Protein AF-A0A7Y5B3X2-F1 (afdb_monomer)

Sequence (168 aa):
MNCRFVQSHLSAYVDAELTGAHQMVVRRHLHDCPDCRSEYEQLRKIKLVLAALSPVVPGPGAQARCLQRALNSPIAPTAPAIRIVWPETFWGKVAMAAAVAFLVFALAPRESRTLSAGAQPSTGYSGATQVWPNQPSSWGANPMPFSNPHAHDVRYQYQVPIAPTFGF

Secondary structure (DSSP, 8-state):
--HHHHHHHHHHHHTT-S-HHHHHHHHHHHHH-HHHHHHHHHHHHHHHHHHTSPPPPPPTTHHHHHHHHHHHS-----S--------THHHHHHHHHHHHHHHHHHHS------------------------------------------------------PPP---

pLDDT: mean 75.78, std 20.53, range [37.81, 98.56]

Mean predicted aligned error: 20.79 Å

Radius of gyration: 35.72 Å; Cα contacts (8 Å, |Δi|>4): 32; chains: 1; bounding box: 89×53×87 Å

Structure (mmCIF, N/CA/C/O backbone):
data_AF-A0A7Y5B3X2-F1
#
_entry.id   AF-A0A7Y5B3X2-F1
#
loop_
_atom_site.group_PDB
_atom_site.id
_atom_site.type_symbol
_atom_site.label_atom_id
_atom_site.label_alt_id
_atom_site.label_comp_id
_atom_site.label_asym_id
_atom_site.label_entity_id
_atom_site.label_seq_id
_atom_site.pdbx_PDB_ins_code
_atom_site.Cartn_x
_atom_site.Cartn_y
_atom_site.Cartn_z
_atom_site.occupancy
_atom_site.B_iso_or_equiv
_atom_site.auth_seq_id
_atom_site.auth_comp_id
_atom_site.auth_asym_id
_atom_site.auth_atom_id
_atom_site.pdbx_PDB_model_num
ATOM 1 N N . MET A 1 1 ? 1.146 -9.847 -18.517 1.00 69.88 1 MET A N 1
ATOM 2 C CA . MET A 1 1 ? 1.468 -10.009 -17.080 1.00 69.88 1 MET A CA 1
ATOM 3 C C . MET A 1 1 ? 0.826 -11.293 -16.586 1.00 69.88 1 MET A C 1
ATOM 5 O O . MET A 1 1 ? -0.285 -11.574 -17.017 1.00 69.88 1 MET A O 1
ATOM 9 N N . ASN A 1 2 ? 1.499 -12.070 -15.742 1.00 93.31 2 ASN A N 1
ATOM 10 C CA . ASN A 1 2 ? 1.000 -13.347 -15.220 1.00 93.31 2 ASN A CA 1
ATOM 11 C C . ASN A 1 2 ? 0.282 -13.184 -13.866 1.00 93.31 2 ASN A C 1
ATOM 13 O O . ASN A 1 2 ? 0.649 -12.322 -13.068 1.00 93.31 2 ASN A O 1
ATOM 17 N N . CYS A 1 3 ? -0.697 -14.055 -13.588 1.00 97.69 3 CYS A N 1
ATOM 18 C CA . CYS A 1 3 ? -1.502 -14.015 -12.360 1.00 97.69 3 CYS A CA 1
ATOM 19 C C . CYS A 1 3 ? -0.637 -14.094 -11.098 1.00 97.69 3 CYS A C 1
ATOM 21 O O . CYS A 1 3 ? -0.812 -13.286 -10.197 1.00 97.69 3 CYS A O 1
ATOM 23 N N . ARG A 1 4 ? 0.376 -14.973 -11.079 1.00 97.56 4 ARG A N 1
ATOM 24 C CA . ARG A 1 4 ? 1.280 -15.152 -9.928 1.00 97.56 4 ARG A CA 1
ATOM 25 C C . ARG A 1 4 ? 1.919 -13.845 -9.453 1.00 97.56 4 ARG A C 1
ATOM 27 O O . ARG A 1 4 ? 2.006 -13.617 -8.252 1.00 97.56 4 ARG A O 1
ATOM 34 N N . PHE A 1 5 ? 2.373 -13.000 -10.382 1.00 96.50 5 PHE A N 1
ATOM 35 C CA . PHE A 1 5 ? 2.930 -11.697 -10.021 1.00 96.50 5 PHE A CA 1
ATOM 36 C C . PHE A 1 5 ? 1.858 -10.810 -9.394 1.00 96.50 5 PHE A C 1
ATOM 38 O O . PHE A 1 5 ? 2.104 -10.161 -8.388 1.00 96.50 5 PHE A O 1
ATOM 45 N N . VAL A 1 6 ? 0.668 -10.757 -9.987 1.00 98.19 6 VAL A N 1
ATOM 46 C CA . VAL A 1 6 ? -0.391 -9.869 -9.501 1.00 98.19 6 VAL A CA 1
ATOM 47 C C . VAL A 1 6 ? -0.871 -10.307 -8.127 1.00 98.19 6 VAL A C 1
ATOM 49 O O . VAL A 1 6 ? -0.893 -9.475 -7.227 1.00 98.19 6 VAL A O 1
ATOM 52 N N . GLN A 1 7 ? -1.141 -11.600 -7.942 1.00 97.75 7 GLN A N 1
ATOM 53 C CA . GLN A 1 7 ? -1.534 -12.203 -6.666 1.00 97.75 7 GLN A CA 1
ATOM 54 C C . GLN A 1 7 ? -0.543 -11.857 -5.547 1.00 97.75 7 GLN A C 1
ATOM 56 O O . GLN A 1 7 ? -0.954 -11.397 -4.483 1.00 97.75 7 GLN A O 1
ATOM 61 N N . SER A 1 8 ? 0.769 -11.953 -5.805 1.00 97.69 8 SER A N 1
ATOM 62 C CA . SER A 1 8 ? 1.791 -11.605 -4.807 1.00 97.69 8 SER A CA 1
ATOM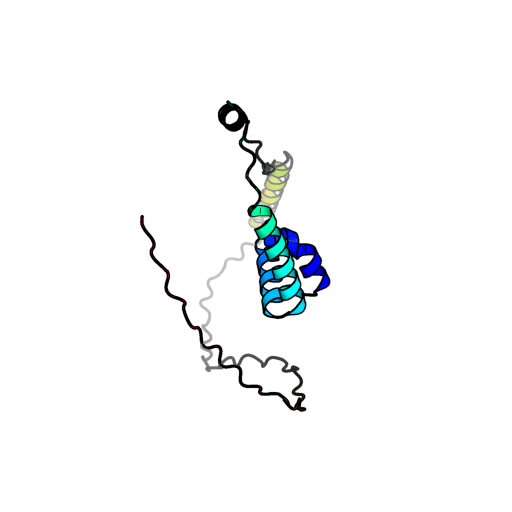 63 C C . SER A 1 8 ? 1.869 -10.107 -4.477 1.00 97.69 8 SER A C 1
ATOM 65 O O . SER A 1 8 ? 2.531 -9.738 -3.514 1.00 97.69 8 SER A O 1
ATOM 67 N N . HIS A 1 9 ? 1.227 -9.240 -5.266 1.00 98.06 9 HIS A N 1
ATOM 68 C CA . HIS A 1 9 ? 1.207 -7.786 -5.077 1.00 98.06 9 HIS A CA 1
ATOM 69 C C . HIS A 1 9 ? -0.181 -7.245 -4.693 1.00 98.06 9 HIS A C 1
ATOM 71 O O . HIS A 1 9 ? -0.319 -6.038 -4.488 1.00 98.06 9 HIS A O 1
ATOM 77 N N . LEU A 1 10 ? -1.211 -8.095 -4.570 1.00 98.19 10 LEU A N 1
ATOM 78 C CA . LEU A 1 10 ? -2.572 -7.639 -4.269 1.00 98.19 10 LEU A CA 1
ATOM 79 C C . LEU A 1 10 ? -2.687 -6.974 -2.894 1.00 98.19 10 LEU A C 1
ATOM 81 O O . LEU A 1 10 ? -3.366 -5.957 -2.795 1.00 98.19 10 LEU A O 1
ATOM 85 N N . SER A 1 11 ? -2.004 -7.483 -1.861 1.00 98.00 11 SER A N 1
ATOM 86 C CA . SER A 1 11 ? -2.023 -6.858 -0.526 1.00 98.00 11 SER A CA 1
ATOM 87 C C . SER A 1 11 ? -1.470 -5.431 -0.579 1.00 98.00 11 SER A C 1
ATOM 89 O O . SER A 1 11 ? -2.168 -4.482 -0.241 1.00 98.00 11 SER A O 1
ATOM 91 N N . ALA A 1 12 ? -0.268 -5.259 -1.137 1.00 97.88 12 ALA A N 1
ATOM 92 C CA . ALA A 1 12 ? 0.348 -3.943 -1.311 1.00 97.88 12 ALA A CA 1
ATOM 93 C C . ALA A 1 12 ? -0.486 -3.013 -2.215 1.00 97.88 12 ALA A C 1
ATOM 95 O O . ALA A 1 12 ? -0.505 -1.799 -2.022 1.00 97.88 12 ALA A O 1
ATOM 96 N N . TYR A 1 13 ? -1.208 -3.560 -3.201 1.00 98.25 13 TYR A N 1
ATOM 97 C CA . TYR A 1 13 ? -2.145 -2.785 -4.020 1.00 98.25 13 TYR A CA 1
ATOM 98 C C . TYR A 1 13 ? -3.357 -2.300 -3.211 1.00 98.25 13 TYR A C 1
ATOM 100 O O . TYR A 1 13 ? -3.745 -1.138 -3.335 1.00 98.25 13 TYR A O 1
ATOM 108 N N . VAL A 1 14 ? -3.935 -3.157 -2.363 1.00 97.94 14 VAL A N 1
ATOM 109 C CA . VAL A 1 14 ? -5.045 -2.816 -1.453 1.00 97.94 14 VAL A CA 1
ATOM 110 C C . VAL A 1 14 ? -4.629 -1.749 -0.430 1.00 97.94 14 VAL A C 1
ATOM 112 O O . VAL A 1 14 ? -5.452 -0.912 -0.043 1.00 97.94 14 VAL A O 1
ATOM 115 N N . ASP A 1 15 ? -3.360 -1.740 -0.027 1.00 96.88 15 ASP A N 1
ATOM 116 C CA . ASP A 1 15 ? -2.773 -0.765 0.902 1.00 96.88 15 ASP A CA 1
ATOM 117 C C . ASP A 1 15 ? -2.193 0.486 0.223 1.00 96.88 15 ASP A C 1
ATOM 119 O O . ASP A 1 15 ? -1.755 1.408 0.904 1.00 96.88 15 ASP A O 1
ATOM 123 N N . ALA A 1 16 ? -2.294 0.576 -1.108 1.00 96.31 16 ALA A N 1
ATOM 124 C CA . ALA A 1 16 ? -1.778 1.676 -1.927 1.00 96.31 16 ALA A CA 1
ATOM 125 C C . ALA A 1 16 ? -0.253 1.900 -1.814 1.00 96.31 16 ALA A C 1
ATOM 127 O O . ALA A 1 16 ? 0.239 3.001 -2.049 1.00 96.31 16 ALA A O 1
ATOM 128 N N . GLU A 1 17 ? 0.504 0.839 -1.535 1.00 97.81 17 GLU A N 1
ATOM 129 C CA . GLU A 1 17 ? 1.962 0.871 -1.331 1.00 97.81 17 GLU A CA 1
ATOM 130 C C . GLU A 1 17 ? 2.766 0.625 -2.618 1.00 97.81 17 GLU A C 1
ATOM 132 O O . GLU A 1 17 ? 3.987 0.778 -2.654 1.00 97.81 17 GLU A O 1
ATOM 137 N N . LEU A 1 18 ? 2.099 0.237 -3.708 1.00 97.56 18 LEU A N 1
ATOM 138 C CA . LEU A 1 18 ? 2.759 0.027 -4.994 1.00 97.56 18 LEU A CA 1
ATOM 139 C C . LEU A 1 18 ? 3.146 1.351 -5.666 1.00 97.56 18 LEU A C 1
ATOM 141 O O . LEU A 1 18 ? 2.389 2.323 -5.649 1.00 97.56 18 LEU A O 1
ATOM 145 N N . THR A 1 19 ? 4.281 1.341 -6.372 1.00 96.19 19 THR A N 1
ATOM 146 C CA . THR A 1 19 ? 4.684 2.434 -7.271 1.00 96.19 19 THR A CA 1
ATOM 147 C C . THR A 1 19 ? 3.653 2.638 -8.386 1.00 96.19 19 THR A C 1
ATOM 149 O O . THR A 1 19 ? 2.949 1.704 -8.773 1.00 96.19 19 THR A O 1
ATOM 152 N N . GLY A 1 20 ? 3.587 3.842 -8.968 1.00 94.94 20 GLY A N 1
ATOM 153 C CA . GLY A 1 20 ? 2.610 4.153 -10.023 1.00 94.94 20 GLY A CA 1
ATOM 154 C C . GLY A 1 20 ? 2.665 3.195 -11.223 1.00 94.94 20 GLY A C 1
ATOM 155 O O . GLY A 1 20 ? 1.625 2.773 -11.728 1.00 94.94 20 GLY A O 1
ATOM 156 N N . ALA A 1 21 ? 3.867 2.770 -11.630 1.00 94.56 21 ALA A N 1
ATOM 157 C CA . ALA A 1 21 ? 4.041 1.783 -12.696 1.00 94.56 21 ALA A CA 1
ATOM 158 C C . ALA A 1 21 ? 3.433 0.418 -12.322 1.00 94.56 21 ALA A C 1
ATOM 160 O O . ALA A 1 21 ? 2.670 -0.153 -13.102 1.00 94.56 21 ALA A O 1
ATOM 161 N N . HIS A 1 22 ? 3.708 -0.084 -11.114 1.00 95.25 22 HIS A N 1
ATOM 162 C CA . HIS A 1 22 ? 3.154 -1.355 -10.642 1.00 95.25 22 HIS A CA 1
ATOM 163 C C . HIS A 1 22 ? 1.638 -1.285 -10.418 1.00 95.25 22 HIS A C 1
ATOM 165 O O . HIS A 1 22 ? 0.935 -2.233 -10.770 1.00 95.25 22 HIS A O 1
ATOM 171 N N . GLN A 1 23 ? 1.108 -0.159 -9.930 1.00 97.38 23 GLN A N 1
ATOM 172 C CA . GLN A 1 23 ? -0.338 0.043 -9.811 1.00 97.38 23 GLN A CA 1
ATOM 173 C C . GLN A 1 23 ? -1.049 -0.064 -11.163 1.00 97.38 23 GLN A C 1
ATOM 175 O O . GLN A 1 23 ? -2.085 -0.721 -11.251 1.00 97.38 23 GLN A O 1
ATOM 180 N N . MET A 1 24 ? -0.507 0.548 -12.224 1.00 97.00 24 MET A N 1
ATOM 181 C CA . MET A 1 24 ? -1.107 0.467 -13.563 1.00 97.00 24 MET A CA 1
ATOM 182 C C . MET A 1 24 ? -1.136 -0.968 -14.093 1.00 97.00 24 MET A C 1
ATOM 184 O O . MET A 1 24 ? -2.147 -1.400 -14.650 1.00 97.00 24 MET A O 1
ATOM 188 N N . VAL A 1 25 ? -0.048 -1.713 -13.894 1.00 96.50 25 VAL A N 1
ATOM 189 C CA . VAL A 1 25 ? 0.059 -3.109 -14.333 1.00 96.50 25 VAL A CA 1
ATOM 190 C C . VAL A 1 25 ? -0.948 -3.999 -13.603 1.00 96.50 25 VAL A C 1
ATOM 192 O O . VAL A 1 25 ? -1.681 -4.749 -14.250 1.00 96.50 25 VAL A O 1
ATOM 195 N N . VAL A 1 26 ? -1.029 -3.884 -12.274 1.00 98.06 26 VAL A N 1
ATOM 196 C CA . VAL A 1 26 ? -2.000 -4.633 -11.460 1.00 98.06 26 VAL A CA 1
ATOM 197 C C . VAL A 1 26 ? -3.429 -4.265 -11.857 1.00 98.06 26 VAL A C 1
ATOM 199 O O . VAL A 1 26 ? -4.232 -5.153 -12.130 1.00 98.06 26 VAL A O 1
ATOM 202 N N . ARG A 1 27 ? -3.740 -2.969 -11.991 1.00 97.75 27 ARG A N 1
ATOM 203 C CA . ARG A 1 27 ? -5.072 -2.492 -12.393 1.00 97.75 27 ARG A CA 1
ATOM 204 C C . ARG A 1 27 ? -5.502 -3.042 -13.751 1.00 97.75 27 ARG A C 1
ATOM 206 O O . ARG A 1 27 ? -6.640 -3.485 -13.886 1.00 97.75 27 ARG A O 1
ATOM 213 N N . ARG A 1 28 ? -4.610 -3.026 -14.748 1.00 97.75 28 ARG A N 1
ATOM 214 C CA . ARG A 1 28 ? -4.891 -3.601 -16.071 1.00 97.75 28 ARG A CA 1
ATOM 215 C C . ARG A 1 28 ? -5.210 -5.088 -15.951 1.00 97.75 28 ARG A C 1
ATOM 217 O O . ARG A 1 28 ? -6.208 -5.538 -16.488 1.00 97.75 28 ARG A O 1
ATOM 224 N N . HIS A 1 29 ? -4.409 -5.838 -15.202 1.00 98.31 29 HIS A N 1
ATOM 225 C CA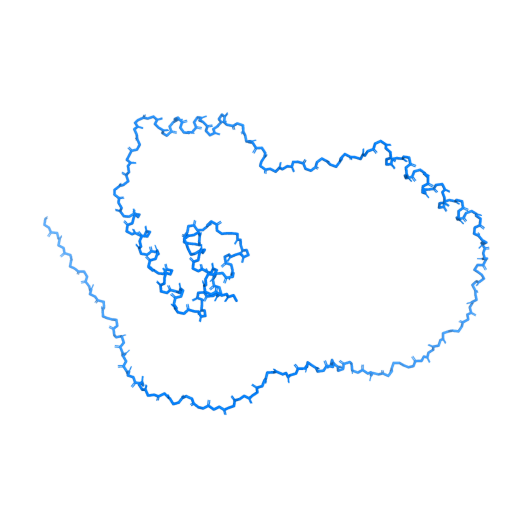 . HIS A 1 29 ? -4.642 -7.269 -15.053 1.00 98.31 29 HIS A CA 1
ATOM 226 C C . HIS A 1 29 ? -5.955 -7.590 -14.323 1.00 98.31 29 HIS A C 1
ATOM 228 O O . HIS A 1 29 ? -6.656 -8.506 -14.729 1.00 98.31 29 HIS A O 1
ATOM 234 N N . LEU A 1 30 ? -6.330 -6.823 -13.295 1.00 98.12 30 LEU A N 1
ATOM 235 C CA . LEU A 1 30 ? -7.623 -6.979 -12.613 1.00 98.12 30 LEU A CA 1
ATOM 236 C C . LEU A 1 30 ? -8.817 -6.712 -13.542 1.00 98.12 30 LEU A C 1
ATOM 238 O O . LEU A 1 30 ? -9.893 -7.285 -13.352 1.00 98.12 30 LEU A O 1
ATOM 242 N N . HIS A 1 31 ? -8.638 -5.851 -14.548 1.00 97.62 31 HIS A N 1
ATOM 243 C CA . HIS A 1 31 ? -9.645 -5.630 -15.578 1.00 97.62 31 HIS A CA 1
ATOM 244 C C . HIS A 1 31 ? -9.846 -6.882 -16.448 1.00 97.62 31 HIS A C 1
ATOM 246 O O . HIS A 1 31 ? -10.985 -7.247 -16.726 1.00 97.62 31 HIS A O 1
ATOM 252 N N . ASP A 1 32 ? -8.765 -7.571 -16.803 1.00 97.25 32 ASP A N 1
ATOM 253 C CA . ASP A 1 32 ? -8.800 -8.653 -17.794 1.00 97.25 32 ASP A CA 1
ATOM 254 C C . ASP A 1 32 ? -8.922 -10.060 -17.169 1.00 97.25 32 ASP A C 1
ATOM 256 O O . ASP A 1 32 ? -9.347 -10.996 -17.840 1.00 97.25 32 ASP A O 1
ATOM 260 N N . CYS A 1 33 ? -8.573 -10.226 -15.887 1.00 98.44 33 CYS A N 1
ATOM 261 C CA . CYS A 1 33 ? -8.539 -11.515 -15.191 1.00 98.44 33 CYS A CA 1
ATOM 262 C C . CYS A 1 33 ? -9.574 -11.580 -14.046 1.00 98.44 33 CYS A C 1
ATOM 264 O O . CYS A 1 33 ? -9.399 -10.898 -13.027 1.00 98.44 33 CYS A O 1
ATOM 266 N N . PRO A 1 34 ? -10.637 -12.403 -14.165 1.00 97.94 34 PRO A N 1
ATOM 267 C CA . PRO A 1 34 ? -11.662 -12.532 -13.129 1.00 97.94 34 PRO A CA 1
ATOM 268 C C . PRO A 1 34 ? -11.152 -13.214 -11.850 1.00 97.94 34 PRO A C 1
ATOM 270 O O . PRO A 1 34 ? -11.582 -12.833 -10.762 1.00 97.94 34 PRO A O 1
ATOM 273 N N . ASP A 1 35 ? -10.203 -14.148 -11.949 1.00 98.06 35 ASP A N 1
ATOM 274 C CA . ASP A 1 35 ? -9.665 -14.873 -10.786 1.00 98.06 35 ASP A CA 1
ATOM 275 C C . ASP A 1 35 ? -8.916 -13.923 -9.843 1.00 98.06 35 ASP A C 1
ATOM 277 O O . ASP A 1 35 ? -9.254 -13.792 -8.666 1.00 98.06 35 ASP A O 1
ATOM 281 N N . CYS A 1 36 ? -7.978 -13.144 -10.392 1.00 98.44 36 CYS A N 1
ATOM 282 C C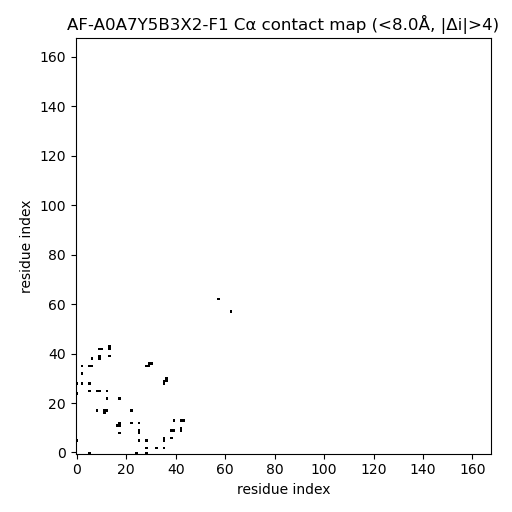A . CYS A 1 36 ? -7.256 -12.122 -9.634 1.00 98.44 36 CYS A CA 1
ATOM 283 C C . CYS A 1 36 ? -8.193 -11.032 -9.092 1.00 98.44 36 CYS A C 1
ATOM 285 O O . CYS A 1 36 ? -7.935 -10.468 -8.028 1.00 98.44 36 CYS A O 1
ATOM 287 N N . ARG A 1 37 ? -9.289 -10.725 -9.802 1.00 98.50 37 ARG A N 1
ATOM 288 C CA . ARG A 1 37 ? -10.315 -9.792 -9.316 1.00 98.50 37 ARG A CA 1
ATOM 289 C C . ARG A 1 37 ? -11.065 -10.349 -8.109 1.00 98.50 37 ARG A C 1
ATOM 291 O O . ARG A 1 37 ? -11.297 -9.608 -7.159 1.00 98.50 37 ARG A O 1
ATOM 298 N N . SER A 1 38 ? -11.416 -11.632 -8.128 1.00 98.50 38 SER A N 1
ATOM 299 C CA . SER A 1 38 ? -12.051 -12.307 -6.993 1.00 98.50 38 SER A CA 1
ATOM 300 C C . SER A 1 38 ? -11.163 -12.248 -5.749 1.00 98.50 38 SER A C 1
ATOM 302 O O . SER A 1 38 ? -11.622 -11.831 -4.684 1.00 98.50 38 SER A O 1
ATOM 304 N N . GLU A 1 39 ? -9.874 -12.564 -5.891 1.00 98.19 39 GLU A N 1
ATOM 305 C CA . GLU A 1 39 ? -8.902 -12.476 -4.792 1.00 98.19 39 GLU A CA 1
ATOM 306 C C . GLU A 1 39 ? -8.751 -11.046 -4.256 1.00 98.19 39 GLU A C 1
ATOM 308 O O . GLU A 1 39 ? -8.757 -10.823 -3.043 1.00 98.19 39 GLU A O 1
ATOM 313 N N . TYR A 1 40 ? -8.677 -10.057 -5.151 1.00 98.56 40 TYR A N 1
ATOM 314 C CA . TYR A 1 40 ? -8.636 -8.646 -4.771 1.00 98.56 40 TYR A CA 1
ATOM 315 C C . TYR A 1 40 ? -9.853 -8.243 -3.924 1.00 98.56 40 TYR A C 1
ATOM 317 O O . TYR A 1 40 ? -9.697 -7.612 -2.875 1.00 98.56 40 TYR A O 1
ATOM 325 N N . GLU A 1 41 ? -11.061 -8.632 -4.336 1.00 98.44 41 GLU A N 1
ATOM 326 C CA . GLU A 1 41 ? -12.284 -8.323 -3.589 1.00 98.44 41 GLU A CA 1
ATOM 327 C C . GLU A 1 41 ? -12.334 -9.042 -2.232 1.00 98.44 41 GLU A C 1
ATOM 329 O O . GLU A 1 41 ? -12.832 -8.479 -1.256 1.00 98.44 41 GLU A O 1
ATOM 334 N N . GLN A 1 42 ? -11.792 -10.260 -2.125 1.00 98.31 42 GLN A N 1
ATOM 335 C CA . GLN A 1 42 ? -11.671 -10.964 -0.843 1.00 98.31 42 GLN A CA 1
ATOM 336 C C . GLN A 1 42 ? -10.742 -10.217 0.124 1.00 98.31 42 GLN A C 1
ATOM 338 O O . GLN A 1 42 ? -11.135 -9.946 1.261 1.00 98.31 42 GLN A O 1
ATOM 343 N N . LEU A 1 43 ? -9.556 -9.808 -0.334 1.00 98.19 43 LEU A N 1
ATOM 344 C CA . LEU A 1 43 ? -8.615 -9.017 0.469 1.00 98.19 43 LEU A CA 1
ATOM 345 C C . LEU A 1 43 ? -9.218 -7.673 0.891 1.00 98.19 43 LEU A C 1
ATOM 347 O O . LEU A 1 43 ? -9.097 -7.260 2.047 1.00 98.19 43 LEU A O 1
ATOM 351 N N . ARG A 1 44 ? -9.937 -7.009 -0.019 1.00 98.00 44 ARG A N 1
ATOM 352 C CA . ARG A 1 44 ? -10.635 -5.756 0.275 1.00 98.00 44 ARG A CA 1
ATOM 353 C C . ARG A 1 44 ? -11.705 -5.935 1.353 1.00 98.00 44 ARG A C 1
ATOM 355 O O . ARG A 1 44 ? -11.795 -5.101 2.252 1.00 98.00 44 ARG A O 1
ATOM 362 N N . LYS A 1 45 ? -12.492 -7.014 1.303 1.00 97.94 45 LYS A N 1
ATOM 363 C CA . LYS A 1 45 ? -13.489 -7.334 2.341 1.00 97.94 45 LYS A CA 1
ATOM 364 C C . LYS A 1 45 ? -12.836 -7.550 3.703 1.00 97.94 45 LYS A C 1
ATOM 366 O O . LYS A 1 45 ? -13.325 -7.000 4.684 1.00 97.94 45 LYS A O 1
ATOM 371 N N . ILE A 1 46 ? -11.721 -8.281 3.759 1.00 97.38 46 ILE A N 1
ATOM 372 C CA . ILE A 1 46 ? -10.962 -8.479 5.004 1.00 97.38 46 ILE A CA 1
ATOM 373 C C .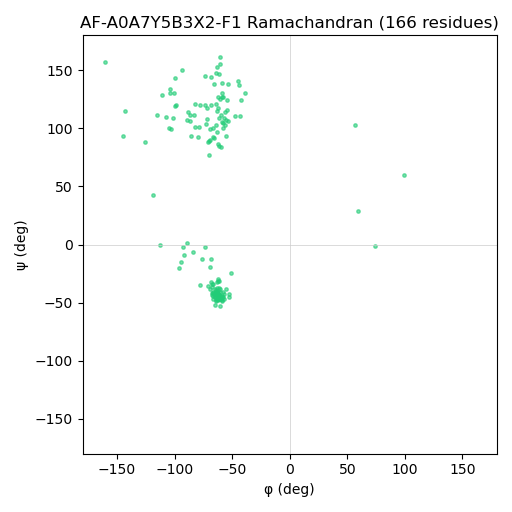 ILE A 1 46 ? -10.523 -7.124 5.570 1.00 97.38 46 ILE A C 1
ATOM 375 O O . ILE A 1 46 ? -10.786 -6.839 6.736 1.00 97.38 46 ILE A O 1
ATOM 379 N N . LYS A 1 47 ? -9.943 -6.248 4.740 1.00 96.44 47 LYS A N 1
ATOM 380 C CA . LYS A 1 47 ? -9.546 -4.895 5.158 1.00 96.44 47 LYS A CA 1
ATOM 381 C C . LYS A 1 47 ? -10.719 -4.073 5.696 1.00 96.44 47 LYS A C 1
ATOM 383 O O . LYS A 1 47 ? -10.557 -3.379 6.693 1.00 96.44 47 LYS A O 1
ATOM 388 N N . LEU A 1 48 ? -11.895 -4.158 5.071 1.00 95.62 48 LEU A N 1
ATOM 389 C CA . LEU A 1 48 ? -13.097 -3.459 5.539 1.00 95.62 48 LEU A CA 1
ATOM 390 C C . LEU A 1 48 ? -13.579 -3.973 6.900 1.00 95.62 48 LEU A C 1
ATOM 392 O O . LEU A 1 48 ? -13.914 -3.167 7.762 1.00 95.62 48 LEU A O 1
ATOM 396 N N . VAL A 1 49 ? -13.577 -5.292 7.112 1.00 96.38 49 VAL A N 1
ATOM 397 C CA . VAL A 1 49 ? -13.927 -5.883 8.414 1.00 96.38 49 VAL A CA 1
ATOM 398 C C . VAL A 1 49 ? -12.922 -5.456 9.481 1.00 96.38 49 VAL A C 1
ATOM 400 O O . VAL A 1 49 ? -13.329 -5.063 10.569 1.00 96.38 49 VAL A O 1
ATOM 403 N N . LEU A 1 50 ? -11.623 -5.458 9.159 1.00 95.12 50 LEU A N 1
ATOM 404 C CA . LEU A 1 50 ? -10.576 -4.996 10.074 1.00 95.12 50 LEU A CA 1
ATOM 405 C C . LEU A 1 50 ? -10.708 -3.505 10.418 1.00 95.12 50 LEU A C 1
ATOM 407 O O . LEU A 1 50 ? -10.496 -3.109 11.561 1.00 95.12 50 LEU A O 1
ATOM 411 N N . ALA A 1 51 ? -11.101 -2.678 9.452 1.00 92.31 51 ALA A N 1
ATOM 412 C CA . ALA A 1 51 ? -11.336 -1.254 9.669 1.00 92.31 51 ALA A CA 1
ATOM 413 C C . ALA A 1 51 ? -12.572 -0.966 10.543 1.00 92.31 51 ALA A C 1
ATOM 415 O O . ALA A 1 51 ? -12.680 0.128 11.088 1.00 92.31 51 ALA A O 1
ATOM 416 N N . ALA A 1 52 ? -13.493 -1.925 10.679 1.00 93.69 52 ALA A N 1
ATOM 417 C CA . ALA A 1 52 ? -14.695 -1.786 11.495 1.00 93.69 52 ALA A CA 1
ATOM 418 C C . ALA A 1 52 ? -14.471 -2.103 12.986 1.00 93.69 52 ALA A C 1
ATOM 420 O O . ALA A 1 52 ? -15.389 -1.912 13.785 1.00 93.69 52 ALA A O 1
ATOM 421 N N . LEU A 1 53 ? -13.287 -2.590 13.382 1.00 93.69 53 LEU A N 1
ATOM 422 C CA . LEU A 1 53 ? -12.982 -2.790 14.799 1.00 93.69 53 LEU A CA 1
ATOM 423 C C . LEU A 1 53 ? -12.959 -1.453 15.549 1.00 93.69 53 LEU A C 1
ATOM 425 O O . LEU A 1 53 ? -12.546 -0.425 15.012 1.00 93.69 53 LEU A O 1
ATOM 429 N N . SER A 1 54 ? -13.363 -1.490 16.824 1.00 91.00 54 SER A N 1
ATOM 430 C CA . SER A 1 54 ? -13.313 -0.318 17.697 1.00 91.00 54 SER A CA 1
ATOM 431 C C . SER A 1 54 ? -11.900 0.272 17.726 1.00 91.00 54 SER A C 1
ATOM 433 O O . SER A 1 54 ? -10.951 -0.441 18.074 1.00 91.00 54 SER A O 1
ATOM 435 N N . PRO A 1 55 ? -11.740 1.564 17.395 1.00 86.12 55 PRO A N 1
ATOM 436 C CA . PRO A 1 55 ? -10.437 2.200 17.419 1.00 86.12 55 PRO A CA 1
ATOM 437 C C . PRO A 1 55 ? -9.917 2.272 18.855 1.00 86.12 55 PRO A C 1
ATOM 439 O O . PRO A 1 55 ? -10.646 2.602 19.793 1.00 86.12 55 PRO A O 1
ATOM 442 N N . VAL A 1 56 ? -8.628 1.991 19.025 1.00 88.94 56 VAL A N 1
ATOM 443 C CA . VAL A 1 56 ? -7.952 2.179 20.310 1.00 88.94 56 VAL A CA 1
ATOM 444 C C . VAL A 1 56 ? -7.794 3.676 20.550 1.00 88.94 56 VAL A C 1
ATOM 446 O O . VAL A 1 56 ? -7.112 4.366 19.791 1.00 88.94 56 VAL A O 1
ATOM 449 N N . VAL A 1 57 ? -8.412 4.184 21.617 1.00 88.69 57 VAL A N 1
ATOM 450 C CA . VAL A 1 57 ? -8.229 5.577 22.036 1.00 88.69 57 VAL A CA 1
ATOM 451 C C . VAL A 1 57 ? -6.836 5.709 22.658 1.00 88.69 57 VAL A C 1
ATOM 453 O O . VAL A 1 57 ? -6.537 5.022 23.639 1.00 88.69 57 VAL A O 1
ATOM 456 N N . PRO A 1 58 ? -5.954 6.559 22.110 1.00 89.25 58 PRO A N 1
ATOM 457 C CA . PRO A 1 58 ? -4.627 6.732 22.671 1.00 89.25 58 PRO A CA 1
ATOM 458 C C . PRO A 1 58 ? -4.717 7.423 24.039 1.00 89.25 58 PRO A C 1
ATOM 460 O O . PRO A 1 58 ? -5.550 8.302 24.256 1.00 89.25 58 PRO A O 1
ATOM 463 N N . GLY A 1 59 ? -3.843 7.034 24.972 1.00 91.44 59 GLY A N 1
ATOM 464 C CA . GLY A 1 59 ? -3.829 7.604 26.320 1.00 91.44 59 GLY A CA 1
ATOM 465 C C . GLY A 1 59 ? -3.575 9.122 26.339 1.00 91.44 59 GLY A C 1
ATOM 466 O O . GLY A 1 59 ? -3.036 9.683 25.375 1.00 91.44 59 GLY A O 1
ATOM 467 N N . PRO A 1 60 ? -3.908 9.806 27.446 1.00 92.19 60 PRO A N 1
ATOM 468 C CA . PRO A 1 60 ? -3.744 11.251 27.558 1.00 92.19 60 PRO A CA 1
ATOM 469 C C . PRO A 1 60 ? -2.307 11.703 27.234 1.00 92.19 60 PRO A C 1
ATOM 471 O O . PRO A 1 60 ? -1.306 11.062 27.577 1.00 92.19 60 PRO A O 1
ATOM 474 N N . GLY A 1 61 ? -2.205 12.808 26.493 1.00 92.19 61 GLY A N 1
ATOM 475 C CA . GLY A 1 61 ? -0.934 13.382 26.043 1.00 92.19 61 GLY A CA 1
ATOM 476 C C . GLY A 1 61 ? -0.223 12.623 24.913 1.00 92.19 61 GLY A C 1
ATOM 477 O O . GLY A 1 61 ? 0.829 13.079 24.469 1.00 92.19 61 GLY A O 1
ATOM 478 N N . ALA A 1 62 ? -0.755 11.501 24.410 1.00 92.94 62 ALA A N 1
ATOM 479 C CA . ALA A 1 62 ? -0.148 10.773 23.290 1.00 92.94 62 ALA A CA 1
ATOM 480 C C . ALA A 1 62 ? -0.026 11.640 22.028 1.00 92.94 62 ALA A C 1
ATOM 482 O O . ALA A 1 62 ? 1.050 11.706 21.438 1.00 92.94 62 ALA A O 1
ATOM 483 N N . GLN A 1 63 ? -1.084 12.375 21.678 1.00 93.44 63 GLN A N 1
ATOM 484 C CA . GLN A 1 63 ? -1.072 13.300 20.543 1.00 93.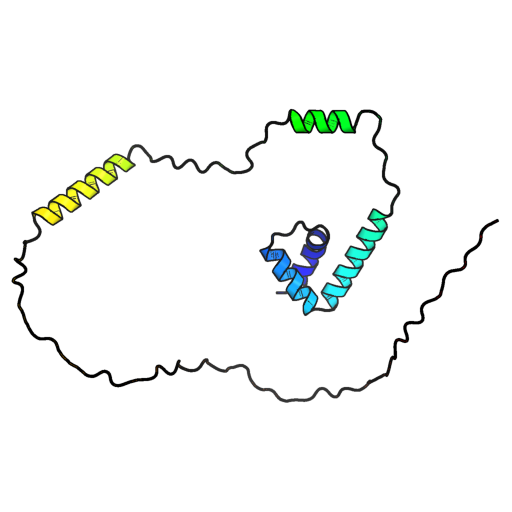44 63 GLN A CA 1
ATOM 485 C C . GLN A 1 63 ? -0.012 14.398 20.711 1.00 93.44 63 GLN A C 1
ATOM 487 O O . GLN A 1 63 ? 0.747 14.657 19.781 1.00 93.44 63 GLN A O 1
ATOM 492 N N . ALA A 1 64 ? 0.094 14.991 21.905 1.00 94.38 64 ALA A N 1
ATOM 493 C CA . ALA A 1 64 ? 1.092 16.019 22.200 1.00 94.38 64 ALA A CA 1
ATOM 494 C C . ALA A 1 64 ? 2.524 15.479 22.057 1.00 94.38 64 ALA A C 1
ATOM 496 O O . ALA A 1 64 ? 3.360 16.114 21.419 1.00 94.38 64 ALA A O 1
ATOM 497 N N . ARG A 1 65 ? 2.799 14.269 22.568 1.00 93.00 65 ARG A N 1
ATOM 498 C CA . ARG A 1 65 ? 4.110 13.613 22.413 1.00 93.00 65 ARG A CA 1
ATOM 499 C C . ARG A 1 65 ? 4.429 13.285 20.952 1.00 93.00 65 ARG A C 1
ATOM 501 O O . ARG A 1 65 ? 5.570 13.469 20.533 1.00 93.00 65 ARG A O 1
ATOM 508 N N . CYS A 1 66 ? 3.449 12.814 20.179 1.00 92.00 66 CYS A N 1
ATOM 509 C CA . CYS A 1 66 ? 3.609 12.564 18.744 1.00 92.00 66 CYS A CA 1
ATOM 510 C C . CYS A 1 66 ? 3.924 13.854 17.980 1.00 92.00 66 CYS A C 1
ATOM 512 O O . CYS A 1 66 ? 4.889 13.882 17.220 1.00 92.00 66 CYS A O 1
ATOM 514 N N . LEU A 1 67 ? 3.170 14.928 18.231 1.00 94.38 67 LEU A N 1
ATOM 515 C CA . LEU A 1 67 ? 3.399 16.232 17.610 1.00 94.38 67 LEU A CA 1
ATOM 516 C C . LEU A 1 67 ? 4.779 16.787 17.971 1.00 94.38 67 LEU A C 1
ATOM 518 O O . LEU A 1 67 ? 5.532 17.188 17.091 1.00 94.38 67 LEU A O 1
ATOM 522 N N . GLN A 1 68 ? 5.147 16.748 19.251 1.00 95.25 68 GLN A N 1
ATOM 523 C CA . GLN A 1 68 ? 6.448 17.226 19.710 1.00 95.25 68 GLN A CA 1
ATOM 524 C C . GLN A 1 68 ? 7.603 16.447 19.063 1.00 95.25 68 GLN A C 1
ATOM 526 O O . GLN A 1 68 ? 8.608 17.047 18.692 1.00 95.25 68 GLN A O 1
ATOM 531 N N . ARG A 1 69 ? 7.471 15.126 18.873 1.00 90.44 69 ARG A N 1
ATOM 532 C CA . ARG A 1 69 ? 8.463 14.337 18.122 1.00 90.44 69 ARG A CA 1
ATOM 533 C C . ARG A 1 69 ? 8.504 14.706 16.645 1.00 90.44 69 ARG A C 1
ATOM 535 O O . ARG A 1 69 ? 9.596 14.809 16.110 1.00 90.44 69 ARG A O 1
ATOM 542 N N . ALA A 1 70 ? 7.357 14.913 16.003 1.00 90.56 70 ALA A N 1
ATOM 543 C CA . ALA A 1 70 ? 7.306 15.297 14.594 1.00 90.56 70 ALA A CA 1
ATOM 544 C C . ALA A 1 70 ? 7.968 16.664 14.348 1.00 90.56 70 ALA A C 1
ATOM 546 O O . ALA A 1 70 ? 8.717 16.809 13.389 1.00 90.56 70 ALA A O 1
ATOM 547 N N . LEU A 1 71 ? 7.750 17.635 15.241 1.00 92.81 71 LEU A N 1
ATOM 548 C CA . LEU A 1 71 ? 8.355 18.969 15.156 1.00 92.81 71 LEU A CA 1
ATOM 549 C C . LEU A 1 71 ? 9.860 18.962 15.450 1.00 92.81 71 LEU A C 1
ATOM 551 O O . LEU A 1 71 ? 10.610 19.715 14.838 1.00 92.81 71 LEU A O 1
ATOM 555 N N . ASN A 1 72 ? 10.300 18.111 16.380 1.00 90.94 72 ASN A N 1
ATOM 556 C CA . ASN A 1 72 ? 11.701 18.040 16.802 1.00 90.94 72 ASN A CA 1
ATOM 557 C C . ASN A 1 72 ? 12.519 16.994 16.029 1.00 90.94 72 ASN A C 1
ATOM 559 O O . ASN A 1 72 ? 13.712 16.839 16.291 1.00 90.94 72 ASN A O 1
ATOM 563 N N . SER A 1 73 ? 11.903 16.242 15.113 1.00 83.88 73 SER A N 1
ATOM 564 C CA . SER A 1 73 ? 12.619 15.284 14.278 1.00 83.88 73 SER A CA 1
ATOM 565 C C . SER A 1 73 ? 13.327 16.053 13.162 1.00 83.88 73 SER A C 1
ATOM 567 O O . SER A 1 73 ? 12.655 16.717 12.371 1.00 83.88 73 SER A O 1
ATOM 569 N N . PRO A 1 74 ? 14.668 15.985 13.060 1.00 78.06 74 PRO A N 1
ATOM 570 C CA . PRO A 1 74 ? 15.335 16.496 11.876 1.00 78.06 74 PRO A CA 1
ATOM 571 C C . PRO A 1 74 ? 14.806 15.696 10.688 1.00 78.06 74 PRO A C 1
ATOM 573 O O . PRO A 1 74 ? 14.855 14.465 10.706 1.00 78.06 74 PRO A O 1
ATOM 576 N N . ILE A 1 75 ? 14.277 16.387 9.675 1.00 70.31 75 ILE A N 1
ATOM 577 C CA . ILE A 1 75 ? 13.903 15.767 8.403 1.00 70.31 75 ILE A CA 1
ATOM 578 C C . ILE A 1 75 ? 15.184 15.133 7.864 1.00 70.31 75 ILE A C 1
ATOM 580 O O . ILE A 1 75 ? 16.057 15.833 7.354 1.00 70.31 75 ILE A O 1
ATOM 584 N N . ALA A 1 76 ? 15.337 13.820 8.042 1.00 65.25 76 ALA A N 1
ATOM 585 C CA . ALA A 1 76 ? 16.435 13.095 7.436 1.00 65.25 76 ALA A CA 1
ATOM 586 C C . ALA A 1 76 ? 16.239 13.235 5.923 1.00 65.25 76 ALA A C 1
ATOM 588 O O . ALA A 1 76 ? 15.189 12.823 5.423 1.00 65.25 76 ALA A O 1
ATOM 589 N N . PRO A 1 77 ? 17.172 13.861 5.185 1.00 63.16 77 PRO A N 1
ATOM 590 C CA . PRO A 1 77 ? 17.034 13.953 3.744 1.00 63.16 77 PRO A CA 1
ATOM 591 C C . PRO A 1 77 ? 17.029 12.528 3.185 1.00 63.16 77 PRO A C 1
ATOM 593 O O . PRO A 1 77 ? 18.044 11.839 3.192 1.00 63.16 77 PRO A O 1
ATOM 596 N N . THR A 1 78 ? 15.865 12.072 2.722 1.00 63.06 78 THR A N 1
ATOM 597 C CA . THR A 1 78 ? 15.659 10.728 2.158 1.00 63.06 78 THR A CA 1
ATOM 598 C C . THR A 1 78 ? 16.257 10.574 0.761 1.00 63.06 78 THR A C 1
ATOM 600 O O . THR A 1 78 ? 16.206 9.494 0.181 1.00 63.06 78 THR A O 1
ATOM 603 N N . ALA A 1 79 ? 16.830 11.640 0.202 1.00 65.69 79 ALA A N 1
ATOM 604 C CA . ALA A 1 79 ? 17.551 11.589 -1.054 1.00 65.69 79 ALA A CA 1
ATOM 605 C C . ALA A 1 79 ? 19.059 11.543 -0.775 1.00 65.69 79 ALA A C 1
ATOM 607 O O . ALA A 1 79 ? 19.558 12.410 -0.048 1.00 65.69 79 ALA A O 1
ATOM 608 N N . PRO A 1 80 ? 19.820 10.611 -1.382 1.00 60.66 80 PRO A N 1
ATOM 609 C CA . PRO A 1 80 ? 21.252 10.808 -1.482 1.00 60.66 80 PRO A CA 1
ATOM 610 C C . PRO A 1 80 ? 21.446 12.102 -2.272 1.00 60.66 80 PRO A C 1
ATOM 612 O O . PRO A 1 80 ? 21.102 12.177 -3.451 1.00 60.66 80 PRO A O 1
ATOM 615 N N . ALA A 1 81 ? 21.935 13.153 -1.614 1.00 68.75 81 ALA A N 1
ATOM 616 C CA . ALA A 1 81 ? 22.360 14.347 -2.319 1.00 68.75 81 ALA A CA 1
ATOM 617 C C . ALA A 1 81 ? 23.455 13.900 -3.291 1.00 68.75 81 ALA A C 1
ATOM 619 O O . ALA A 1 81 ? 24.562 13.569 -2.863 1.00 68.75 81 ALA A O 1
ATOM 620 N N . ILE A 1 82 ? 23.127 13.824 -4.584 1.00 66.38 82 ILE A N 1
ATOM 621 C CA . ILE A 1 82 ? 24.096 13.535 -5.638 1.00 66.38 82 ILE A CA 1
ATOM 622 C C . ILE A 1 82 ? 25.045 14.728 -5.656 1.00 66.38 82 ILE A C 1
ATOM 624 O O . ILE A 1 82 ? 24.792 15.755 -6.284 1.00 66.38 82 ILE A O 1
ATOM 628 N N . ARG A 1 83 ? 26.127 14.620 -4.888 1.00 67.56 83 ARG A N 1
ATOM 629 C CA . ARG A 1 83 ? 27.216 15.584 -4.915 1.00 67.56 83 ARG A CA 1
ATOM 630 C C . ARG A 1 83 ? 28.043 15.255 -6.146 1.00 67.56 83 ARG A C 1
ATOM 632 O O . ARG A 1 83 ? 28.819 14.304 -6.140 1.00 67.56 83 ARG A O 1
ATOM 639 N N . ILE A 1 84 ? 27.844 16.030 -7.209 1.00 70.94 84 ILE A N 1
ATOM 640 C CA . ILE A 1 84 ? 28.728 16.016 -8.373 1.00 70.94 84 ILE A CA 1
ATOM 641 C C . ILE A 1 84 ? 30.039 16.662 -7.926 1.00 70.94 84 ILE A C 1
ATOM 643 O O . ILE A 1 84 ? 30.213 17.877 -7.989 1.00 70.94 84 ILE A O 1
ATOM 647 N N . VAL A 1 85 ? 30.935 15.840 -7.388 1.00 74.56 85 VAL A N 1
ATOM 648 C CA . VAL A 1 85 ? 32.305 16.241 -7.082 1.00 74.56 85 VAL A CA 1
ATOM 649 C C . VAL A 1 85 ? 33.106 16.021 -8.354 1.00 74.56 85 VAL A C 1
ATOM 651 O O . VAL A 1 85 ? 33.370 14.884 -8.743 1.00 74.56 85 VAL A O 1
ATOM 654 N N . TRP A 1 86 ? 33.457 17.110 -9.033 1.00 76.12 86 TRP A N 1
ATOM 655 C CA . TRP A 1 86 ? 34.423 17.038 -10.120 1.00 76.12 86 TRP A CA 1
ATOM 656 C C . TRP A 1 86 ? 35.784 16.711 -9.498 1.00 76.12 86 TRP A C 1
ATOM 658 O O . TRP A 1 86 ? 36.237 17.466 -8.637 1.00 76.12 86 TRP A O 1
ATOM 668 N N . PRO A 1 87 ? 36.431 15.592 -9.863 1.00 78.19 87 PRO A N 1
ATOM 669 C CA . PRO A 1 87 ? 37.765 15.304 -9.358 1.00 78.19 87 PRO A CA 1
ATOM 670 C C . PRO A 1 87 ? 38.726 16.408 -9.816 1.00 78.19 87 PRO A C 1
ATOM 672 O O . PRO A 1 87 ? 38.590 16.912 -10.928 1.00 78.19 87 PRO A O 1
ATOM 675 N N . GLU A 1 88 ? 39.734 16.740 -9.007 1.00 70.88 88 GLU A N 1
ATOM 676 C CA . GLU A 1 88 ? 40.785 17.734 -9.327 1.00 70.88 88 GLU A CA 1
ATOM 677 C C . GLU A 1 88 ? 41.456 17.479 -10.697 1.00 70.88 88 GLU A C 1
ATOM 679 O O . GLU A 1 88 ? 41.937 18.383 -11.374 1.00 70.88 88 GLU A O 1
ATOM 684 N N . THR A 1 89 ? 41.417 16.231 -11.174 1.00 71.56 89 THR A N 1
ATOM 685 C CA . THR A 1 89 ? 41.937 15.825 -12.488 1.00 71.56 89 THR A CA 1
ATOM 686 C C . THR A 1 89 ? 41.037 16.208 -13.671 1.00 71.56 89 THR A C 1
ATOM 688 O O . THR A 1 89 ? 41.478 16.129 -14.820 1.00 71.56 89 THR A O 1
ATOM 691 N N . PHE A 1 90 ? 39.791 16.628 -13.431 1.00 80.56 90 PHE A N 1
ATOM 692 C CA . PHE A 1 90 ? 38.852 17.039 -14.475 1.00 80.56 90 PHE A CA 1
ATOM 693 C C . PHE A 1 90 ? 39.319 18.315 -15.178 1.00 80.56 90 PHE A C 1
ATOM 695 O O . PHE A 1 90 ? 39.358 18.353 -16.407 1.00 80.56 90 PHE A O 1
ATOM 702 N N . TRP A 1 91 ? 39.774 19.312 -14.416 1.00 78.12 91 TRP A N 1
ATOM 703 C CA . TRP A 1 91 ? 40.317 20.555 -14.970 1.00 78.12 91 TRP A CA 1
ATOM 704 C C . TRP A 1 91 ? 41.562 20.304 -15.830 1.00 78.12 91 TRP A C 1
ATOM 706 O O . TRP A 1 91 ? 41.688 20.883 -16.908 1.00 78.12 91 TRP A O 1
ATOM 716 N N . GLY A 1 92 ? 42.421 19.359 -15.430 1.00 79.19 92 GLY A N 1
ATOM 717 C CA . GLY A 1 92 ? 43.571 18.932 -16.235 1.00 79.19 92 GLY A CA 1
ATOM 718 C C . GLY A 1 92 ? 43.171 18.294 -17.573 1.00 79.19 92 GLY A C 1
ATOM 719 O O . GLY A 1 92 ? 43.752 18.611 -18.611 1.00 79.19 92 GLY A O 1
ATOM 720 N N . LYS A 1 93 ? 42.136 17.441 -17.582 1.00 79.12 93 LYS A N 1
ATOM 721 C CA . LYS A 1 93 ? 41.622 16.811 -18.814 1.00 79.12 93 LYS A CA 1
ATOM 722 C C . LYS A 1 93 ? 40.938 17.816 -19.745 1.00 79.12 93 LYS A C 1
ATOM 724 O O . LYS A 1 93 ? 41.128 17.732 -20.957 1.00 79.12 93 LYS A O 1
ATOM 729 N N . VAL A 1 94 ? 40.192 18.779 -19.198 1.00 84.94 94 VAL A N 1
ATOM 730 C CA . VAL A 1 94 ? 39.560 19.859 -19.977 1.00 84.94 94 VAL A CA 1
ATOM 731 C C . VAL A 1 94 ? 40.615 20.760 -20.620 1.00 84.94 94 VAL A C 1
ATOM 733 O O . VAL A 1 94 ? 40.516 21.044 -21.812 1.00 84.94 94 VAL A O 1
ATOM 736 N N . ALA A 1 95 ? 41.656 21.150 -19.877 1.00 83.88 95 ALA A N 1
ATOM 737 C CA . ALA A 1 95 ? 42.746 21.969 -20.407 1.00 83.88 95 ALA A CA 1
ATOM 738 C C . ALA A 1 95 ? 43.496 21.262 -21.550 1.00 83.88 95 ALA A C 1
ATOM 740 O O . ALA A 1 95 ? 43.737 21.863 -22.596 1.00 83.88 95 ALA A O 1
ATOM 741 N N . MET A 1 96 ? 43.795 19.969 -21.390 1.00 83.00 96 MET A N 1
ATOM 742 C CA . MET A 1 96 ? 44.428 19.161 -22.437 1.00 83.00 96 MET A CA 1
ATOM 743 C C . MET A 1 96 ? 43.554 19.038 -23.689 1.00 83.00 96 MET A C 1
ATOM 745 O O . MET A 1 96 ? 44.047 19.226 -24.800 1.00 83.00 96 MET A O 1
ATOM 749 N N . ALA A 1 97 ? 42.256 18.765 -23.533 1.00 86.50 97 ALA A N 1
ATOM 750 C CA . ALA A 1 97 ? 41.334 18.671 -24.664 1.00 86.50 97 ALA A CA 1
ATOM 751 C C . ALA A 1 97 ? 41.198 20.010 -25.410 1.00 86.50 97 ALA A C 1
ATOM 753 O O . ALA A 1 97 ? 41.223 20.030 -26.640 1.00 86.50 97 ALA A O 1
ATOM 754 N N . ALA A 1 98 ? 41.117 21.127 -24.681 1.00 88.75 98 ALA A N 1
ATOM 755 C CA . ALA A 1 98 ? 41.075 22.464 -25.266 1.00 88.75 98 ALA A CA 1
ATOM 756 C C . ALA A 1 98 ? 42.374 22.805 -26.015 1.00 88.75 98 ALA A C 1
ATOM 758 O O . ALA A 1 98 ? 42.315 23.330 -27.125 1.00 88.75 98 ALA A O 1
ATOM 759 N N . ALA A 1 99 ? 43.535 22.455 -25.453 1.00 89.94 99 ALA A N 1
ATOM 760 C CA . ALA A 1 99 ? 44.826 22.654 -26.104 1.00 89.94 99 ALA A CA 1
ATOM 761 C C . ALA A 1 99 ? 44.935 21.845 -27.402 1.00 89.94 99 ALA A C 1
ATOM 763 O O . ALA A 1 99 ? 45.308 22.408 -28.426 1.00 89.94 99 ALA A O 1
ATOM 764 N N . VAL A 1 100 ? 44.545 20.563 -27.396 1.00 90.69 100 VAL A N 1
ATOM 765 C CA . VAL A 1 100 ? 44.531 19.715 -28.602 1.00 90.69 100 VAL A CA 1
ATOM 766 C C . VAL A 1 100 ? 43.557 20.260 -29.647 1.00 90.69 100 VAL A C 1
ATOM 768 O O . VAL A 1 100 ? 43.927 20.367 -30.812 1.00 90.69 100 VAL A O 1
ATOM 771 N N . ALA A 1 101 ? 42.344 20.660 -29.254 1.00 88.81 101 ALA A N 1
ATOM 772 C CA . ALA A 1 101 ? 41.366 21.245 -30.172 1.00 88.81 101 ALA A CA 1
ATOM 773 C C . ALA A 1 101 ? 41.871 22.557 -30.794 1.00 88.81 101 ALA A C 1
ATOM 775 O O . ALA A 1 101 ? 41.710 22.769 -31.995 1.00 88.81 101 ALA A O 1
ATOM 776 N N . PHE A 1 102 ? 42.526 23.411 -30.004 1.00 89.81 102 PHE A N 1
ATOM 777 C CA . PHE A 1 102 ? 43.156 24.634 -30.494 1.00 89.81 102 PHE A CA 1
ATOM 778 C C . PHE A 1 102 ? 44.298 24.330 -31.469 1.00 89.81 102 PHE A C 1
ATOM 780 O O . PHE A 1 102 ? 44.384 24.953 -32.522 1.00 89.81 102 PHE A O 1
ATOM 787 N N . LEU A 1 103 ? 45.134 23.336 -31.158 1.00 89.06 103 LEU A N 1
ATOM 788 C CA . LEU A 1 103 ? 46.235 22.886 -32.013 1.00 89.06 103 LEU A CA 1
ATOM 789 C C . LEU A 1 103 ? 45.718 22.341 -33.350 1.00 89.06 103 LEU A C 1
ATOM 791 O O . LEU A 1 103 ? 46.213 22.728 -34.405 1.00 89.06 103 LEU A O 1
ATOM 795 N N . VAL A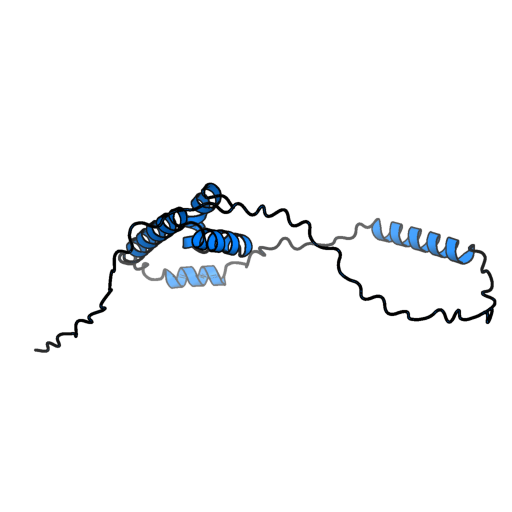 1 104 ? 44.675 21.510 -33.315 1.00 87.06 104 VAL A N 1
ATOM 796 C CA . VAL A 1 104 ? 43.995 20.998 -34.513 1.00 87.06 104 VAL A CA 1
ATOM 797 C C . VAL A 1 104 ? 43.374 22.144 -35.313 1.00 87.06 104 VAL A C 1
ATOM 799 O O . VAL A 1 104 ? 43.538 22.183 -36.524 1.00 87.06 104 VAL A O 1
ATOM 802 N N . PHE A 1 105 ? 42.714 23.109 -34.669 1.00 85.75 105 PHE A N 1
ATOM 803 C CA . PHE A 1 105 ? 42.121 24.263 -35.352 1.00 85.75 105 PHE A CA 1
ATOM 804 C C . PHE A 1 105 ? 43.168 25.209 -35.964 1.00 85.75 105 PHE A C 1
ATOM 806 O O . PHE A 1 105 ? 42.923 25.800 -37.014 1.00 85.75 105 PHE A O 1
ATOM 813 N N . ALA A 1 106 ? 44.326 25.361 -35.318 1.00 84.56 106 ALA A N 1
ATOM 814 C CA . ALA A 1 106 ? 45.412 26.222 -35.778 1.00 84.56 106 ALA A CA 1
ATOM 815 C C . ALA A 1 106 ? 46.237 25.589 -36.911 1.00 84.56 106 ALA A C 1
ATOM 817 O O . ALA A 1 106 ? 46.702 26.312 -37.790 1.00 84.56 106 ALA A O 1
ATOM 818 N N . LEU A 1 107 ? 46.416 24.262 -36.890 1.00 82.38 107 LEU A N 1
ATOM 819 C CA . LEU A 1 107 ? 47.179 23.516 -37.898 1.00 82.38 107 LEU A CA 1
ATOM 820 C C . LEU A 1 107 ? 46.319 22.947 -39.028 1.00 82.38 107 LEU A C 1
ATOM 822 O O . LEU A 1 107 ? 46.868 22.543 -40.053 1.00 82.38 107 LEU A O 1
ATOM 826 N N . ALA A 1 108 ? 44.994 22.893 -38.864 1.00 78.81 108 ALA A N 1
ATOM 827 C CA . ALA A 1 108 ? 44.106 22.522 -39.952 1.00 78.81 108 ALA A CA 1
ATOM 828 C C . ALA A 1 108 ? 44.324 23.505 -41.112 1.00 78.81 108 ALA A C 1
ATOM 830 O O . ALA A 1 108 ? 44.245 24.722 -40.894 1.00 78.81 108 ALA A O 1
ATOM 831 N N . PRO A 1 109 ? 44.602 23.013 -42.335 1.00 70.12 109 PRO A N 1
ATOM 832 C CA . PRO A 1 109 ? 44.735 23.877 -43.490 1.00 70.12 109 PRO A CA 1
ATOM 833 C C . PRO A 1 109 ? 43.436 24.667 -43.609 1.00 70.12 109 PRO A C 1
ATOM 835 O O . PRO A 1 109 ? 42.359 24.106 -43.813 1.00 70.12 109 PRO A O 1
ATOM 838 N N . ARG A 1 110 ? 43.531 25.985 -43.405 1.00 65.56 110 ARG A N 1
ATOM 839 C CA . ARG A 1 110 ? 42.443 26.916 -43.688 1.00 65.56 110 ARG A CA 1
ATOM 840 C C . ARG A 1 110 ? 42.308 26.968 -45.197 1.00 65.56 110 ARG A C 1
ATOM 842 O O . ARG A 1 110 ? 42.788 27.899 -45.835 1.00 65.56 110 ARG A O 1
ATOM 849 N N . GLU A 1 111 ? 41.696 25.932 -45.755 1.00 58.56 111 GLU A N 1
ATOM 850 C CA . GLU A 1 111 ? 41.187 25.963 -47.110 1.00 58.56 111 GLU A CA 1
ATOM 851 C C . GLU A 1 111 ? 40.254 27.162 -47.158 1.00 58.56 111 GLU A C 1
ATOM 853 O O . GLU A 1 111 ? 39.203 27.209 -46.506 1.00 58.56 111 GLU A O 1
ATOM 858 N N . SER A 1 112 ? 40.722 28.202 -47.839 1.00 54.94 112 SER A N 1
ATOM 859 C CA . SER A 1 112 ? 39.922 29.355 -48.175 1.00 54.94 112 SER A CA 1
ATOM 860 C C . SER A 1 112 ? 38.696 28.801 -48.878 1.00 54.94 112 SER A C 1
ATOM 862 O O . SER A 1 112 ? 38.774 28.330 -50.012 1.00 54.94 112 SER A O 1
ATOM 864 N N . ARG A 1 113 ? 37.559 28.817 -48.172 1.00 47.12 113 ARG A N 1
ATOM 865 C CA . ARG A 1 113 ? 36.242 28.647 -48.775 1.00 47.12 113 ARG A CA 1
ATOM 866 C C . ARG A 1 113 ? 36.096 29.779 -49.780 1.00 47.12 113 ARG A C 1
ATOM 868 O O . ARG A 1 113 ? 35.574 30.846 -49.471 1.00 47.12 113 ARG A O 1
ATOM 875 N N . THR A 1 114 ? 36.628 29.562 -50.973 1.00 49.12 114 THR A N 1
ATOM 876 C CA . THR A 1 114 ? 36.207 30.258 -52.167 1.00 49.12 114 THR A CA 1
ATOM 877 C C . THR A 1 114 ? 34.722 29.954 -52.254 1.00 49.12 114 THR A C 1
ATOM 879 O O . THR A 1 114 ? 34.303 28.808 -52.412 1.00 49.12 114 THR A O 1
ATOM 882 N N . LEU A 1 115 ? 33.914 30.981 -52.000 1.00 57.41 115 LEU A N 1
ATOM 883 C CA . LEU A 1 115 ? 32.487 30.964 -52.265 1.00 57.41 115 LEU A CA 1
ATOM 884 C C . LEU A 1 115 ? 32.331 30.756 -53.775 1.00 57.41 115 LEU A C 1
ATOM 886 O O . LEU A 1 115 ? 32.237 31.714 -54.536 1.00 57.41 115 LEU A O 1
ATOM 890 N N . SER A 1 116 ? 32.365 29.501 -54.220 1.00 49.88 116 SER A N 1
ATOM 891 C CA . SER A 1 116 ? 31.873 29.137 -55.538 1.00 49.88 116 SER A CA 1
ATOM 892 C C . SER A 1 116 ? 30.366 29.307 -55.497 1.00 49.88 116 SER A C 1
ATOM 894 O O . SER A 1 116 ? 29.629 28.465 -54.985 1.00 49.88 116 SER A O 1
ATOM 896 N N . ALA A 1 117 ? 29.925 30.442 -56.033 1.00 56.03 117 ALA A N 1
ATOM 897 C CA . ALA A 1 117 ? 28.629 30.563 -56.664 1.00 56.03 117 ALA A CA 1
ATOM 898 C C . ALA A 1 117 ? 28.549 29.481 -57.753 1.00 56.03 117 ALA A C 1
ATOM 900 O O . ALA A 1 117 ? 29.050 29.651 -58.860 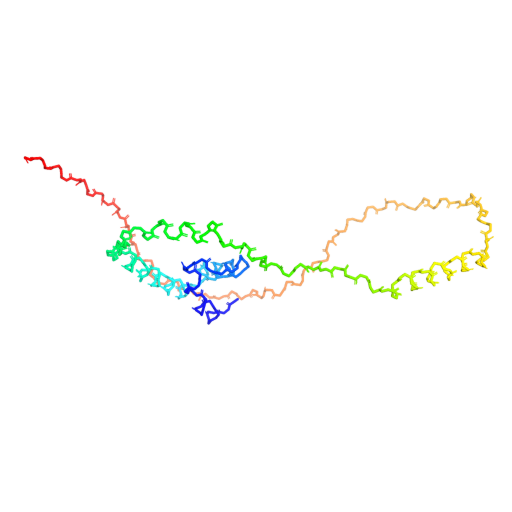1.00 56.03 117 ALA A O 1
ATOM 901 N N . GLY A 1 118 ? 27.998 28.326 -57.394 1.00 49.28 118 GLY A N 1
ATOM 902 C CA . GLY A 1 118 ? 27.947 27.154 -58.252 1.00 49.28 118 GLY A CA 1
ATOM 903 C C . GLY A 1 118 ? 26.653 26.391 -58.034 1.00 49.28 118 GLY A C 1
ATOM 904 O O . GLY A 1 118 ? 26.578 25.547 -57.154 1.00 49.28 118 GLY A O 1
ATOM 905 N N . ALA A 1 119 ? 25.673 26.721 -58.876 1.00 49.94 119 ALA A N 1
ATOM 906 C CA . ALA A 1 119 ? 24.575 25.870 -59.325 1.00 49.94 119 ALA A CA 1
ATOM 907 C C . ALA A 1 119 ? 23.666 25.244 -58.250 1.00 49.94 119 ALA A C 1
ATOM 909 O O . ALA A 1 119 ? 23.945 24.197 -57.673 1.00 49.94 119 ALA A O 1
ATOM 910 N N . GLN A 1 120 ? 22.476 25.832 -58.104 1.00 60.25 120 GLN A N 1
ATOM 911 C CA . GLN A 1 120 ? 21.299 25.106 -57.633 1.00 60.25 120 GLN A CA 1
ATOM 912 C C . GLN A 1 120 ? 20.950 23.980 -58.625 1.00 60.25 120 GLN A C 1
ATOM 914 O O . GLN A 1 120 ? 20.708 24.279 -59.795 1.00 60.25 120 GLN A O 1
ATOM 919 N N . PRO A 1 121 ? 20.811 22.718 -58.191 1.00 47.75 121 PRO A N 1
ATOM 920 C CA . PRO A 1 121 ? 20.000 21.755 -58.913 1.00 47.75 121 PRO A CA 1
ATOM 921 C C . PRO A 1 121 ? 18.532 21.954 -58.518 1.00 47.75 121 PRO A C 1
ATOM 923 O O . PRO A 1 121 ? 18.079 21.496 -57.469 1.00 47.75 121 PRO A O 1
ATOM 926 N N . SER A 1 122 ? 17.761 22.622 -59.375 1.00 64.81 122 SER A N 1
ATOM 927 C CA . SER A 1 122 ? 16.307 22.466 -59.404 1.00 64.81 122 SER A CA 1
ATOM 928 C C . SER A 1 122 ? 15.992 21.071 -59.946 1.00 64.81 122 SER A C 1
ATOM 930 O O . SER A 1 122 ? 15.842 20.857 -61.145 1.00 64.81 122 SER A O 1
ATOM 932 N N . THR A 1 123 ? 15.919 20.090 -59.050 1.00 50.47 123 THR A N 1
ATOM 933 C CA . THR A 1 123 ? 15.339 18.779 -59.362 1.00 50.47 123 THR A CA 1
ATOM 934 C C . THR A 1 123 ? 14.035 18.627 -58.603 1.00 50.47 123 THR A C 1
ATOM 936 O O . THR A 1 123 ? 13.924 18.959 -57.425 1.00 50.47 123 THR A O 1
ATOM 939 N N . GLY A 1 124 ? 13.017 18.257 -59.375 1.00 47.12 124 GLY A N 1
ATOM 940 C CA . GLY A 1 124 ? 11.613 18.443 -59.074 1.00 47.12 124 GLY A CA 1
ATOM 941 C C . GLY A 1 124 ? 11.154 17.787 -57.782 1.00 47.12 124 GLY A C 1
ATOM 942 O O . GLY A 1 124 ? 11.454 16.633 -57.483 1.00 47.12 124 GLY A O 1
ATOM 943 N N . TYR A 1 125 ? 10.314 18.533 -57.075 1.00 52.12 125 TYR A N 1
ATOM 944 C CA . TYR A 1 125 ? 9.316 17.981 -56.181 1.00 52.12 125 TYR A CA 1
ATOM 945 C C . TYR A 1 125 ? 8.335 17.140 -57.016 1.00 52.12 125 TYR A C 1
ATOM 947 O O . TYR A 1 125 ? 7.315 17.629 -57.496 1.00 52.12 125 TYR A O 1
ATOM 955 N N . SER A 1 126 ? 8.676 15.871 -57.234 1.00 54.66 126 SER A N 1
ATOM 956 C CA . SER A 1 126 ? 7.691 14.839 -57.543 1.00 54.66 126 SER A CA 1
ATOM 957 C C . SER A 1 126 ? 7.128 14.362 -56.216 1.00 54.66 126 SER A C 1
ATOM 959 O O . SER A 1 126 ? 7.840 13.763 -55.409 1.00 54.66 126 SER A O 1
ATOM 961 N N . GLY A 1 127 ? 5.854 14.670 -55.981 1.00 55.47 127 GLY A N 1
ATOM 962 C CA . GLY A 1 127 ? 5.099 14.171 -54.844 1.00 55.47 127 GLY A CA 1
ATOM 963 C C . GLY A 1 127 ? 5.124 12.646 -54.817 1.00 55.47 127 GLY A C 1
ATOM 964 O O . GLY A 1 127 ? 4.410 11.990 -55.568 1.00 55.47 127 GLY A O 1
ATOM 965 N N . ALA A 1 128 ? 5.942 12.091 -53.933 1.00 48.62 128 ALA A N 1
ATOM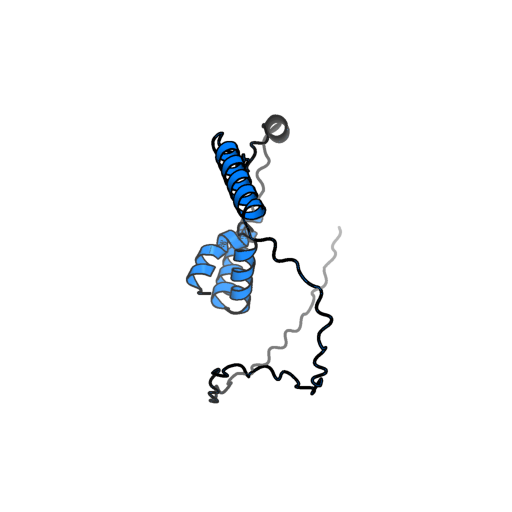 966 C CA . ALA A 1 128 ? 5.842 10.712 -53.503 1.00 48.62 128 ALA A CA 1
ATOM 967 C C . ALA A 1 128 ? 5.238 10.734 -52.100 1.00 48.62 128 ALA A C 1
ATOM 969 O O . ALA A 1 128 ? 5.910 11.018 -51.109 1.00 48.62 128 ALA A O 1
ATOM 970 N N . THR A 1 129 ? 3.936 10.470 -52.032 1.00 51.56 129 THR A N 1
ATOM 971 C CA . THR A 1 129 ? 3.259 10.025 -50.816 1.00 51.56 129 THR A CA 1
ATOM 972 C C . THR A 1 129 ? 4.076 8.895 -50.200 1.00 51.56 129 THR A C 1
ATOM 974 O O . THR A 1 129 ? 4.142 7.803 -50.767 1.00 51.56 129 THR A O 1
ATOM 977 N N . GLN A 1 130 ? 4.707 9.143 -49.051 1.00 47.00 130 GLN A N 1
ATOM 978 C CA . GLN A 1 130 ? 5.220 8.063 -48.220 1.00 47.00 130 GLN A CA 1
ATOM 979 C C . GLN A 1 130 ? 4.027 7.275 -47.675 1.00 47.00 130 GLN A C 1
ATOM 981 O O . GLN A 1 130 ? 3.436 7.602 -46.648 1.00 47.00 130 GLN A O 1
ATOM 986 N N . VAL A 1 131 ? 3.662 6.237 -48.422 1.00 53.25 131 VAL A N 1
ATOM 987 C CA . VAL A 1 131 ? 2.950 5.072 -47.914 1.00 53.25 131 VAL A CA 1
ATOM 988 C C . VAL A 1 131 ? 3.891 4.412 -46.912 1.00 53.25 131 VAL A C 1
ATOM 990 O O . VAL A 1 131 ? 4.979 3.960 -47.269 1.00 53.25 131 VAL A O 1
ATOM 993 N N . TRP A 1 132 ? 3.495 4.412 -45.644 1.00 45.47 132 TRP A N 1
ATOM 994 C CA . TRP A 1 132 ? 4.178 3.660 -44.601 1.00 45.47 132 TRP A CA 1
ATOM 995 C C . TRP A 1 132 ? 4.165 2.176 -44.986 1.00 45.47 132 TRP A C 1
ATOM 997 O O . TRP A 1 132 ? 3.087 1.654 -45.279 1.00 45.47 132 TRP A O 1
ATOM 1007 N N . PRO A 1 133 ? 5.315 1.479 -45.010 1.00 49.22 133 PRO A N 1
ATOM 1008 C CA . PRO A 1 133 ? 5.329 0.056 -45.282 1.00 49.22 133 PRO A CA 1
ATOM 1009 C C . PRO A 1 133 ? 4.581 -0.671 -44.166 1.00 49.22 133 PRO A C 1
ATOM 1011 O O . PRO A 1 133 ? 4.889 -0.563 -42.978 1.00 49.22 133 PRO A O 1
ATOM 1014 N N . ASN A 1 134 ? 3.550 -1.366 -44.618 1.00 60.16 134 ASN A N 1
ATOM 1015 C CA . ASN A 1 134 ? 2.620 -2.199 -43.887 1.00 60.16 134 ASN A CA 1
ATOM 1016 C C . ASN A 1 134 ? 3.306 -3.013 -42.781 1.00 60.16 134 ASN A C 1
ATOM 1018 O O . ASN A 1 134 ? 4.297 -3.710 -43.003 1.00 60.16 134 ASN A O 1
ATOM 1022 N N . GLN A 1 135 ? 2.711 -2.934 -41.591 1.00 59.56 135 GLN A N 1
ATOM 1023 C CA . GLN A 1 135 ? 2.924 -3.844 -40.471 1.00 59.56 135 GLN A CA 1
ATOM 1024 C C . GLN A 1 135 ? 2.916 -5.308 -40.949 1.00 59.56 135 GLN A C 1
ATOM 1026 O O . GLN A 1 135 ? 2.049 -5.670 -41.748 1.00 59.56 135 GLN A O 1
ATOM 1031 N N . PRO A 1 136 ? 3.780 -6.193 -40.421 1.00 45.81 136 PRO A N 1
ATOM 1032 C CA . PRO A 1 136 ? 3.539 -7.621 -40.528 1.00 45.81 136 PRO A CA 1
ATOM 1033 C C . PRO A 1 136 ? 2.300 -7.976 -39.694 1.00 45.81 136 PRO A C 1
ATOM 1035 O O . PRO A 1 136 ? 2.343 -8.101 -38.471 1.00 45.81 136 PRO A O 1
ATOM 1038 N N . SER A 1 137 ? 1.172 -8.122 -40.382 1.00 58.06 137 SER A N 1
ATOM 1039 C CA . SER A 1 137 ? -0.036 -8.768 -39.887 1.00 58.06 137 SER A CA 1
ATOM 1040 C C . SER A 1 137 ? 0.226 -10.268 -39.738 1.00 58.06 137 SER A C 1
ATOM 1042 O O . SER A 1 137 ? -0.003 -11.047 -40.661 1.00 58.06 137 SER A O 1
ATOM 1044 N N . SER A 1 138 ? 0.702 -10.679 -38.566 1.00 46.81 138 SER A N 1
ATOM 1045 C CA . SER A 1 138 ? 0.638 -12.071 -38.105 1.00 46.81 138 SER A CA 1
ATOM 1046 C C . SER A 1 138 ? -0.187 -12.187 -36.821 1.00 46.81 138 SER A C 1
ATOM 1048 O O . SER A 1 138 ? 0.142 -12.928 -35.902 1.00 46.81 138 SER A O 1
ATOM 1050 N N . TRP A 1 139 ? -1.319 -11.481 -36.776 1.00 42.62 139 TRP A N 1
ATOM 1051 C CA . TRP A 1 139 ? -2.454 -11.928 -35.974 1.00 42.62 139 TRP A CA 1
ATOM 1052 C C . TRP A 1 139 ? -3.242 -12.888 -36.853 1.00 42.62 139 TRP A C 1
ATOM 1054 O O . TRP A 1 139 ? -4.027 -12.477 -37.704 1.00 42.62 139 TRP A O 1
ATOM 1064 N N . GLY A 1 140 ? -2.925 -14.174 -36.707 1.00 37.81 140 GLY A N 1
ATOM 1065 C CA . GLY A 1 140 ? -3.636 -15.251 -37.370 1.00 37.81 140 GLY A CA 1
ATOM 1066 C C . GLY A 1 140 ? -5.124 -15.152 -37.061 1.00 37.81 140 GLY A C 1
ATOM 1067 O O . GLY A 1 140 ? -5.548 -15.292 -35.915 1.00 37.81 140 GLY A O 1
ATOM 1068 N N . ALA A 1 141 ? -5.905 -14.909 -38.106 1.00 42.75 141 ALA A N 1
ATOM 1069 C CA . ALA A 1 141 ? -7.321 -15.191 -38.113 1.00 42.75 141 ALA A CA 1
ATOM 1070 C C . ALA A 1 141 ? -7.495 -16.710 -37.980 1.00 42.75 141 ALA A C 1
ATOM 1072 O O . ALA A 1 141 ? -7.310 -17.448 -38.943 1.00 42.75 141 ALA A O 1
ATOM 1073 N N . ASN A 1 142 ? -7.846 -17.168 -36.782 1.00 49.72 142 ASN A N 1
ATOM 1074 C CA . ASN A 1 142 ? -8.540 -18.435 -36.602 1.00 49.72 142 ASN A CA 1
ATOM 1075 C C . ASN A 1 142 ? -10.018 -18.111 -36.366 1.00 49.72 142 ASN A C 1
ATOM 1077 O O . ASN A 1 142 ? -10.356 -17.603 -35.295 1.00 49.72 142 ASN A O 1
ATOM 1081 N N . PRO A 1 143 ? -10.914 -18.387 -37.325 1.00 55.38 143 PRO A N 1
ATOM 1082 C CA . PRO A 1 143 ? -12.335 -18.451 -37.049 1.00 55.38 143 PRO A CA 1
ATOM 1083 C C . PRO A 1 143 ? -12.668 -19.883 -36.634 1.00 55.38 143 PRO A C 1
ATOM 1085 O O . PRO A 1 143 ? -12.553 -20.781 -37.456 1.00 55.38 143 PRO A O 1
ATOM 1088 N N . MET A 1 144 ? -13.079 -20.110 -35.387 1.00 49.47 144 MET A N 1
ATOM 1089 C CA . MET A 1 144 ? -13.895 -21.275 -35.024 1.00 49.47 144 MET A CA 1
ATOM 1090 C C . MET A 1 144 ? -14.616 -21.056 -33.680 1.00 49.47 144 MET A C 1
ATOM 1092 O O . MET A 1 144 ? -14.213 -20.200 -32.890 1.00 49.47 144 MET A O 1
ATOM 1096 N N . PRO A 1 145 ? -15.725 -21.778 -33.448 1.00 47.44 145 PRO A N 1
ATOM 1097 C CA . PRO A 1 145 ? -16.909 -21.259 -32.792 1.00 47.44 145 PRO A CA 1
ATOM 1098 C C . PRO A 1 145 ? -17.003 -21.762 -31.354 1.00 47.44 145 PRO A C 1
ATOM 1100 O O . PRO A 1 145 ? -16.965 -22.964 -31.106 1.00 47.44 145 PRO A O 1
ATOM 1103 N N . PHE A 1 146 ? -17.224 -20.857 -30.406 1.00 40.53 146 PHE A N 1
ATOM 1104 C CA . PHE A 1 146 ? -17.792 -21.250 -29.123 1.00 40.53 146 PHE A CA 1
ATOM 1105 C C . PHE A 1 146 ? -19.257 -20.846 -29.110 1.00 40.53 146 PHE A C 1
ATOM 1107 O O . PHE A 1 146 ? -19.627 -19.688 -28.927 1.00 40.53 146 PHE A O 1
ATOM 1114 N N . SER A 1 147 ? -20.079 -21.855 -29.384 1.00 45.72 147 SER A N 1
ATOM 1115 C CA . SER A 1 147 ? -21.486 -21.915 -29.032 1.00 45.72 147 SER A CA 1
ATOM 1116 C C . SER A 1 147 ? -21.688 -21.397 -27.611 1.00 45.72 147 SER A C 1
ATOM 1118 O O . SER A 1 147 ? -21.082 -21.902 -26.668 1.00 45.72 147 SER A O 1
ATOM 1120 N N . ASN A 1 148 ? -22.558 -20.404 -27.495 1.00 46.16 148 ASN A N 1
ATOM 1121 C CA . ASN A 1 148 ? -23.120 -19.902 -26.255 1.00 46.16 148 ASN A CA 1
ATOM 1122 C C . ASN A 1 148 ? -24.396 -20.702 -25.937 1.00 46.16 148 ASN A C 1
ATOM 1124 O O . ASN A 1 148 ? -25.402 -20.490 -26.618 1.00 46.16 148 ASN A O 1
ATOM 1128 N N . PRO A 1 149 ? -24.408 -21.604 -24.942 1.00 49.56 149 PRO A N 1
ATOM 1129 C CA . PRO A 1 149 ? -25.637 -21.995 -24.283 1.00 49.56 149 PRO A CA 1
ATOM 1130 C C . PRO A 1 149 ? -25.696 -21.312 -22.913 1.00 49.56 149 PRO A C 1
ATOM 1132 O O . PRO A 1 149 ? -24.733 -21.352 -22.153 1.00 49.56 149 PRO A O 1
ATOM 1135 N N . HIS A 1 150 ? -26.863 -20.743 -22.607 1.00 46.34 150 HIS A N 1
ATOM 1136 C CA . HIS A 1 150 ? -27.246 -20.044 -21.370 1.00 46.34 150 HIS A CA 1
ATOM 1137 C C . HIS A 1 150 ? -27.193 -18.513 -21.410 1.00 46.34 150 HIS A C 1
ATOM 1139 O O . HIS A 1 150 ? -26.624 -17.842 -20.553 1.00 46.34 150 HIS A O 1
ATOM 1145 N N . ALA A 1 151 ? -27.980 -17.957 -22.333 1.00 44.91 151 ALA A N 1
ATOM 1146 C CA . ALA A 1 151 ? -28.806 -16.809 -21.986 1.00 44.91 151 ALA A CA 1
ATOM 1147 C C . ALA A 1 151 ? -29.827 -17.242 -20.914 1.00 44.91 151 ALA A C 1
ATOM 1149 O O . ALA A 1 151 ? -30.864 -17.817 -21.238 1.00 44.91 151 ALA A O 1
ATOM 1150 N N . HIS A 1 152 ? -29.526 -16.986 -19.640 1.00 47.19 152 HIS A N 1
ATOM 1151 C CA . HIS A 1 152 ? -30.561 -16.863 -18.620 1.00 47.19 152 HIS A CA 1
ATOM 1152 C C . HIS A 1 152 ? -30.693 -15.395 -18.228 1.00 47.19 152 HIS A C 1
ATOM 1154 O O . HIS A 1 152 ? -29.807 -14.782 -17.639 1.00 47.19 152 HIS A O 1
ATOM 1160 N N . ASP A 1 153 ? -31.834 -14.869 -18.654 1.00 49.00 153 ASP A N 1
ATOM 1161 C CA . ASP A 1 153 ? -32.500 -13.651 -18.235 1.00 49.00 153 ASP A CA 1
ATOM 1162 C C . ASP A 1 153 ? -32.465 -13.502 -16.705 1.00 49.00 153 ASP A C 1
ATOM 1164 O O . ASP A 1 153 ? -33.109 -14.258 -15.978 1.00 49.00 153 ASP A O 1
ATOM 1168 N N . VAL A 1 154 ? -31.694 -12.532 -16.208 1.00 48.97 154 VAL A N 1
ATOM 1169 C CA . VAL A 1 154 ? -31.810 -12.060 -14.825 1.00 48.97 154 VAL A CA 1
ATOM 1170 C C . VAL A 1 154 ? -32.009 -10.552 -14.861 1.00 48.97 154 VAL A C 1
ATOM 1172 O O . VAL A 1 154 ? -31.070 -9.757 -14.794 1.00 48.97 154 VAL A O 1
ATOM 1175 N N . ARG A 1 155 ? -33.279 -10.154 -14.967 1.00 41.94 155 ARG A N 1
ATOM 1176 C CA . ARG A 1 155 ? -33.749 -8.827 -14.568 1.00 41.94 155 ARG A CA 1
ATOM 1177 C C . ARG A 1 155 ? -33.424 -8.606 -13.091 1.00 41.94 155 ARG A C 1
ATOM 1179 O O . ARG A 1 155 ? -34.134 -9.097 -12.219 1.00 41.94 155 ARG A O 1
ATOM 1186 N N . TYR A 1 156 ? -32.403 -7.811 -12.797 1.00 43.78 156 TYR A N 1
ATOM 1187 C CA . TYR A 1 156 ? -32.263 -7.213 -11.472 1.00 43.78 156 TYR A CA 1
ATOM 1188 C C . TYR A 1 156 ? -33.192 -5.996 -11.378 1.00 43.78 156 TYR A C 1
ATOM 1190 O O . TYR A 1 156 ? -32.838 -4.885 -11.771 1.00 43.78 156 TYR A O 1
ATOM 1198 N N . GLN A 1 157 ? -34.410 -6.215 -10.875 1.00 44.81 157 GLN A N 1
ATOM 1199 C CA . GLN A 1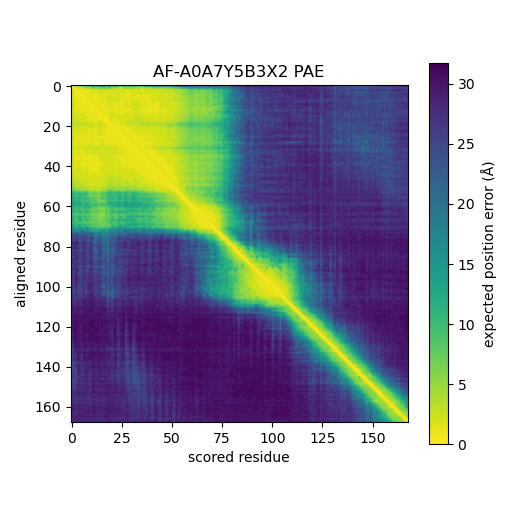 157 ? -35.245 -5.140 -10.340 1.00 44.81 157 GLN A CA 1
ATOM 1200 C C . GLN A 1 157 ? -34.642 -4.678 -9.009 1.00 44.81 157 GLN A C 1
ATOM 1202 O O . GLN A 1 157 ? -34.716 -5.374 -8.001 1.00 44.81 157 GLN A O 1
ATOM 1207 N N . TYR A 1 158 ? -34.043 -3.489 -9.008 1.00 42.94 158 TYR A N 1
ATOM 1208 C CA . TYR A 1 158 ? -33.736 -2.768 -7.778 1.00 42.94 158 TYR A CA 1
ATOM 1209 C C . TYR A 1 158 ? -35.045 -2.229 -7.192 1.00 42.94 158 TYR A C 1
ATOM 1211 O O . TYR A 1 158 ? -35.595 -1.247 -7.688 1.00 42.94 158 TYR A O 1
ATOM 1219 N N . GLN A 1 159 ? -35.550 -2.872 -6.141 1.00 46.38 159 GLN A N 1
ATOM 1220 C CA . GLN A 1 159 ? -36.604 -2.322 -5.292 1.00 46.38 159 GLN A CA 1
ATOM 1221 C C . GLN A 1 159 ? -35.963 -1.718 -4.043 1.00 46.38 159 GLN A C 1
ATOM 1223 O O . GLN A 1 159 ? -35.256 -2.390 -3.297 1.00 46.38 159 GLN A O 1
ATOM 1228 N N . VAL A 1 160 ? -36.187 -0.418 -3.864 1.00 59.22 160 VAL A N 1
ATOM 1229 C CA . VAL A 1 160 ? -35.757 0.383 -2.716 1.00 59.22 160 VAL A CA 1
ATOM 1230 C C . VAL A 1 160 ? -36.763 0.181 -1.579 1.00 59.22 160 VAL A C 1
ATOM 1232 O O . VAL A 1 160 ? -37.932 0.519 -1.772 1.00 59.22 160 VAL A O 1
ATOM 1235 N N . PRO A 1 161 ? -36.370 -0.307 -0.390 1.00 58.66 161 PRO A N 1
ATOM 1236 C CA . PRO A 1 161 ? -37.215 -0.197 0.785 1.00 58.66 161 PRO A CA 1
ATOM 1237 C C . PRO A 1 161 ? -36.981 1.148 1.487 1.00 58.66 161 PRO A C 1
ATOM 1239 O O . PRO A 1 161 ? -35.928 1.434 2.053 1.00 58.66 161 PRO A O 1
ATOM 1242 N N . ILE A 1 162 ? -38.023 1.964 1.392 1.00 56.41 162 ILE A N 1
ATOM 1243 C CA . ILE A 1 162 ? -38.385 3.124 2.211 1.00 56.41 162 ILE A CA 1
ATOM 1244 C C . ILE A 1 162 ? -38.200 2.844 3.715 1.00 56.41 162 ILE A C 1
ATOM 1246 O O . ILE A 1 162 ? -38.565 1.781 4.214 1.00 56.41 162 ILE A O 1
ATOM 1250 N N . ALA A 1 163 ? -37.643 3.828 4.423 1.00 54.75 163 ALA A N 1
ATOM 1251 C CA . ALA A 1 163 ? -37.437 3.840 5.870 1.00 54.75 163 ALA A CA 1
ATOM 1252 C C . ALA A 1 163 ? -38.755 3.795 6.668 1.00 54.75 163 ALA A C 1
ATOM 1254 O O . ALA A 1 163 ? -39.746 4.374 6.221 1.00 54.75 163 ALA A O 1
ATOM 1255 N N . PRO A 1 164 ? -38.753 3.260 7.902 1.00 61.72 164 PRO A N 1
ATOM 1256 C CA . PRO A 1 164 ? -39.726 3.646 8.908 1.00 61.72 164 PRO A CA 1
ATOM 1257 C C . PRO A 1 164 ? -39.132 4.667 9.887 1.00 61.72 164 PRO A C 1
ATOM 1259 O O . PRO A 1 164 ? -38.170 4.415 10.611 1.00 61.72 164 PRO A O 1
ATOM 1262 N N . THR A 1 165 ? -39.767 5.832 9.907 1.00 56.19 165 THR A N 1
ATOM 1263 C CA . THR A 1 165 ? -39.817 6.775 11.024 1.00 56.19 165 THR A CA 1
ATOM 1264 C C . THR A 1 165 ? -40.413 6.106 12.260 1.00 56.19 165 THR A C 1
ATOM 1266 O O . THR A 1 165 ? -41.520 5.586 12.166 1.00 56.19 165 THR A O 1
ATOM 1269 N N . PHE A 1 166 ? -39.767 6.210 13.420 1.00 51.50 166 PHE A N 1
ATOM 1270 C CA . PHE A 1 166 ? -40.466 6.142 14.704 1.00 51.50 166 PHE A CA 1
ATOM 1271 C C . PHE A 1 166 ? -39.825 7.115 15.689 1.00 51.50 166 PHE A C 1
ATOM 1273 O O . PHE A 1 166 ? -38.662 6.973 16.058 1.00 51.50 166 PHE A O 1
ATOM 1280 N N . GLY A 1 167 ? -40.612 8.118 16.070 1.00 47.22 167 GLY A N 1
ATOM 1281 C CA . GLY A 1 167 ? -40.459 8.842 17.319 1.00 47.22 167 GLY A CA 1
ATOM 1282 C C . GLY A 1 167 ? -41.462 8.298 18.331 1.00 47.22 167 GLY A C 1
ATOM 1283 O O . GLY A 1 167 ? -42.575 7.941 17.948 1.00 47.22 167 GLY A O 1
ATOM 1284 N N . PHE A 1 168 ? -41.029 8.240 19.584 1.00 49.69 168 PHE A N 1
ATOM 1285 C CA . PHE A 1 168 ? -41.791 8.486 20.805 1.00 49.69 168 PHE A CA 1
ATOM 1286 C C . PHE A 1 168 ? -40.792 8.952 21.864 1.00 49.69 168 PHE A C 1
ATOM 1288 O O . PHE A 1 168 ? -39.663 8.407 21.870 1.00 49.69 168 PHE A O 1
#

Foldseek 3Di:
DDLVVLLVCLLVLLVVNDDPVVVVVNVVCCVVDVVSVVSSVVSNVVVVVVVPPDDDDDDPCPVVVVVVCVVPPDPPPPDPPPPPDDPPCNVVVVVVVVVVVVVCVVPPPPPPPPPPPDDDPPDDPPDDPPPPPDDPPPPDDDDDDDDDDDPDDDPPDDDDDDDDDDDD

Solvent-accessible surface area (backbone atoms only — not comparable to full-atom values): 11502 Å² total; per-residue (Å²): 138,59,66,71,64,43,63,78,40,41,66,43,53,77,70,67,69,50,54,73,71,56,44,52,54,44,53,54,46,44,73,76,32,68,68,62,34,52,54,45,52,52,54,51,50,51,53,53,58,63,68,66,51,83,78,82,78,76,61,90,64,45,69,57,53,51,49,52,47,62,73,71,46,76,81,72,74,87,60,84,78,83,74,87,74,76,56,83,64,50,62,57,53,51,52,51,51,51,52,51,52,48,50,50,63,70,67,46,81,79,70,74,78,70,82,70,91,68,80,84,81,90,69,79,91,71,90,70,81,80,74,74,83,76,77,88,83,76,77,77,86,76,90,79,86,82,83,84,84,78,92,73,90,74,86,81,79,86,79,82,83,79,82,85,88,82,89,132

Nearest PDB structures (foldseek):
  8z6g-assembly3_E  TM=6.553E-01  e=2.303E+00  Pseudomonas aeruginosa
  7ane-assembly1_e  TM=1.618E-01  e=2.454E+00  Leishmania major